Protein AF-A0A3L6DHP2-F1 (afdb_monomer_lite)

Foldseek 3Di:
DPQDPVRVVVVLVVQVVVVCPDVVPQDPVNVVVQVCPQDWQAADPPPRFTWTWGAGPVGIWIDTPQKIFDDDPVDDPVPDHPVVSVVRSPDPRIDGDDDDDPDPPPDDPDDDD

Sequence (113 aa):
MIRSPSQELKATIIELLFQVKDIDSVTLEDAIELLQYPKILGKHPEDDYPVLITHSKVGYNIKHRRSLALVPKSVDPKKMTLERALKLLSGKSVRRIGRPKGKVENKEPMEWH

pLDDT: mean 81.05, std 15.08, range [45.91, 96.81]

Secondary structure (DSSP, 8-state):
-PPPHHHHHHHHHHHHHHH-SSTTT--HHHHHHHTT-SEEEEE-TTT-PEEEEEEETTEEEEEETTEEEEPPTTS-GGG--HHHHHHHHTSTTPEEPS--PPP---PPP----

InterPro domains:
  IPR000380 DNA topoisomerase, type IA [PTHR42785] (20-107)
  IPR025589 Topoisomerase C-terminal repeat [PF13368] (44-93)

Radius of gyration: 17.06 Å; chains: 1; bounding box: 57×49×24 Å

Structure (mmCIF, N/CA/C/O backbone):
data_AF-A0A3L6DHP2-F1
#
_entry.id   AF-A0A3L6DHP2-F1
#
loop_
_atom_site.group_PDB
_atom_site.id
_atom_site.type_symbol
_atom_site.label_atom_id
_atom_site.label_alt_id
_atom_site.label_comp_id
_atom_site.label_asym_id
_atom_site.label_entity_id
_atom_site.label_seq_id
_atom_site.pdbx_PDB_ins_code
_atom_site.Cartn_x
_atom_site.Cartn_y
_atom_site.Cartn_z
_atom_site.occupancy
_atom_site.B_iso_or_equiv
_atom_site.auth_seq_id
_atom_site.auth_comp_id
_atom_site.auth_asym_id
_atom_site.auth_atom_id
_atom_site.pdbx_PDB_model_num
ATOM 1 N N . MET A 1 1 ? -7.777 -18.616 -10.143 1.00 47.41 1 MET A N 1
ATOM 2 C CA . MET A 1 1 ? -6.691 -18.910 -9.193 1.00 47.41 1 MET A CA 1
ATOM 3 C C . MET A 1 1 ? -6.458 -17.778 -8.207 1.00 47.41 1 MET A C 1
ATOM 5 O O . MET A 1 1 ? -6.371 -16.627 -8.637 1.00 47.41 1 MET A O 1
ATOM 9 N N . ILE A 1 2 ? -6.431 -18.123 -6.921 1.00 49.50 2 ILE A N 1
ATOM 10 C CA . ILE A 1 2 ? -5.714 -17.431 -5.841 1.00 49.50 2 ILE A CA 1
ATOM 11 C C . ILE A 1 2 ? -4.269 -17.950 -5.943 1.00 49.50 2 ILE A C 1
ATOM 13 O O . ILE A 1 2 ? -4.083 -19.122 -6.277 1.00 49.50 2 ILE A O 1
ATOM 17 N N . ARG A 1 3 ? -3.254 -17.091 -5.809 1.00 52.84 3 ARG A N 1
ATOM 18 C CA . ARG A 1 3 ? -1.857 -17.556 -5.840 1.00 52.84 3 ARG A CA 1
ATOM 19 C C . ARG A 1 3 ? -1.611 -18.373 -4.570 1.00 52.84 3 ARG A C 1
ATOM 21 O O . ARG A 1 3 ? -2.104 -17.997 -3.515 1.00 52.84 3 ARG A O 1
ATOM 28 N N . SER A 1 4 ? -0.909 -19.502 -4.671 1.00 73.31 4 SER A N 1
ATOM 29 C CA . SER A 1 4 ? -0.521 -20.236 -3.464 1.00 73.31 4 SER A CA 1
ATOM 30 C C . SER A 1 4 ? 0.489 -19.406 -2.657 1.00 73.31 4 SER A C 1
ATOM 32 O O . SER A 1 4 ? 1.206 -18.601 -3.257 1.00 73.31 4 SER A O 1
ATOM 34 N N . PRO A 1 5 ? 0.608 -19.611 -1.334 1.00 68.38 5 PRO A N 1
ATOM 35 C CA . PRO A 1 5 ? 1.541 -18.852 -0.494 1.00 68.38 5 PRO A CA 1
ATOM 36 C C . PRO A 1 5 ? 2.986 -18.861 -1.025 1.00 68.38 5 PRO A C 1
ATOM 38 O O . PRO A 1 5 ? 3.664 -17.839 -1.046 1.00 68.38 5 PRO A O 1
ATOM 41 N N . SER A 1 6 ? 3.438 -19.995 -1.576 1.00 67.69 6 SER A N 1
ATOM 42 C CA . SER A 1 6 ? 4.750 -20.111 -2.232 1.00 67.69 6 SER A CA 1
ATOM 43 C C . SER A 1 6 ? 4.876 -19.239 -3.492 1.00 67.69 6 SER A C 1
ATOM 45 O O . SER A 1 6 ? 5.936 -18.681 -3.763 1.00 67.69 6 SER A O 1
ATOM 47 N N . GLN A 1 7 ? 3.799 -19.093 -4.267 1.00 63.41 7 GLN A N 1
ATOM 48 C CA . GLN A 1 7 ? 3.769 -18.252 -5.468 1.00 63.41 7 GLN A CA 1
ATOM 49 C C . GLN A 1 7 ? 3.677 -16.761 -5.127 1.00 63.41 7 GLN A C 1
ATOM 51 O O . GLN A 1 7 ? 4.173 -15.939 -5.893 1.00 63.41 7 GLN A O 1
ATOM 56 N N . GLU A 1 8 ? 3.073 -16.401 -3.992 1.00 67.19 8 GLU A N 1
ATOM 57 C CA . GLU A 1 8 ? 3.132 -15.033 -3.467 1.00 67.19 8 GLU A CA 1
ATOM 58 C C . GLU A 1 8 ? 4.541 -14.686 -2.996 1.00 67.19 8 GLU A C 1
ATOM 60 O O . GLU A 1 8 ? 5.071 -13.678 -3.447 1.00 67.19 8 GLU A O 1
ATOM 65 N N . LEU A 1 9 ? 5.196 -15.562 -2.226 1.00 67.81 9 LEU A N 1
ATOM 66 C CA . LEU A 1 9 ? 6.592 -15.367 -1.815 1.00 67.81 9 LEU A CA 1
ATOM 67 C C . LEU A 1 9 ? 7.534 -15.221 -3.017 1.00 67.81 9 LEU A C 1
ATOM 69 O O . LEU A 1 9 ? 8.324 -14.283 -3.070 1.00 67.81 9 LEU A O 1
ATOM 73 N N . LYS A 1 10 ? 7.415 -16.098 -4.024 1.00 67.00 10 LYS A N 1
ATOM 74 C CA . LYS A 1 10 ? 8.208 -15.997 -5.262 1.00 67.00 10 LYS A CA 1
ATOM 75 C C . LYS A 1 10 ? 7.940 -14.696 -6.021 1.00 67.00 10 LYS A C 1
ATOM 77 O O . LYS A 1 10 ? 8.881 -14.093 -6.526 1.00 67.00 10 LYS A O 1
ATOM 82 N N . ALA A 1 11 ? 6.683 -14.257 -6.102 1.00 66.25 11 ALA A N 1
ATOM 83 C CA . ALA A 1 11 ? 6.334 -13.004 -6.766 1.00 66.25 11 ALA A CA 1
ATOM 84 C C . ALA A 1 11 ? 6.915 -11.787 -6.030 1.00 66.25 11 ALA A C 1
ATOM 86 O O . ALA A 1 11 ? 7.483 -10.915 -6.681 1.00 66.25 11 ALA A O 1
ATOM 87 N N . THR A 1 12 ? 6.840 -11.765 -4.696 1.00 64.31 12 THR A N 1
ATOM 88 C CA . THR A 1 12 ? 7.424 -10.705 -3.863 1.00 64.31 12 THR A CA 1
ATOM 89 C C . THR A 1 12 ? 8.946 -10.649 -4.013 1.00 64.31 12 THR A C 1
ATOM 91 O O . THR A 1 12 ? 9.498 -9.571 -4.209 1.00 64.31 12 THR A O 1
ATOM 94 N N . ILE A 1 13 ? 9.628 -11.801 -4.001 1.00 67.88 13 ILE A N 1
ATOM 95 C CA . ILE A 1 13 ? 11.092 -11.879 -4.160 1.00 67.88 13 ILE A CA 1
ATOM 96 C C . ILE A 1 13 ? 11.536 -11.378 -5.544 1.00 67.88 13 ILE A C 1
ATOM 98 O O . ILE A 1 13 ? 12.485 -10.605 -5.640 1.00 67.88 13 ILE A O 1
ATOM 102 N N . ILE A 1 14 ? 10.841 -11.769 -6.617 1.00 68.25 14 ILE A N 1
ATOM 103 C CA . ILE A 1 14 ? 11.147 -11.305 -7.982 1.00 68.25 14 ILE A CA 1
ATOM 104 C C . ILE A 1 14 ? 10.936 -9.787 -8.117 1.00 68.25 14 ILE A C 1
ATOM 106 O O . ILE A 1 14 ? 11.712 -9.113 -8.794 1.00 68.25 14 ILE A O 1
ATOM 110 N N . GLU A 1 15 ? 9.904 -9.238 -7.475 1.00 66.44 15 GLU A N 1
ATOM 111 C CA . GLU A 1 15 ? 9.612 -7.800 -7.502 1.00 66.44 15 GLU A CA 1
ATOM 112 C C . GLU A 1 15 ? 10.645 -6.982 -6.707 1.00 66.44 15 GLU A C 1
ATOM 114 O O . GLU A 1 15 ? 11.041 -5.903 -7.155 1.00 66.44 15 GLU A O 1
ATOM 119 N N . LEU A 1 16 ? 11.146 -7.529 -5.593 1.00 65.94 16 LEU A N 1
ATOM 120 C CA . LEU A 1 16 ? 12.229 -6.952 -4.793 1.00 65.94 16 LEU A CA 1
ATOM 121 C C . LEU A 1 16 ? 13.554 -6.910 -5.575 1.00 65.94 16 LEU A C 1
ATOM 123 O O . LEU A 1 16 ? 14.189 -5.862 -5.662 1.00 65.94 16 LEU A O 1
ATOM 127 N N . LEU A 1 17 ? 13.932 -8.028 -6.205 1.00 64.81 17 LEU A N 1
ATOM 128 C CA . LEU A 1 17 ? 15.184 -8.169 -6.962 1.00 64.81 17 LEU A CA 1
ATOM 129 C C . LEU A 1 17 ? 15.286 -7.205 -8.152 1.00 64.81 17 LEU A C 1
ATOM 131 O O . LEU A 1 17 ? 16.380 -6.793 -8.516 1.00 64.81 17 LEU A O 1
ATOM 135 N N . PHE A 1 18 ? 14.162 -6.815 -8.759 1.00 65.19 18 PHE A N 1
ATOM 136 C CA . PHE A 1 18 ? 14.166 -5.927 -9.926 1.00 65.19 18 PHE A CA 1
ATOM 137 C C . PHE A 1 18 ? 14.402 -4.443 -9.578 1.00 65.19 18 PHE A C 1
ATOM 139 O O . PHE A 1 18 ? 14.767 -3.647 -10.444 1.00 65.19 18 PHE A O 1
ATOM 146 N N . GLN A 1 19 ? 14.157 -4.040 -8.331 1.00 59.84 19 GLN A N 1
ATOM 147 C CA . GLN A 1 19 ? 14.332 -2.653 -7.880 1.00 59.84 19 GLN A CA 1
ATOM 148 C C . GLN A 1 19 ? 15.781 -2.298 -7.568 1.00 59.84 19 GLN A C 1
ATOM 150 O O . GLN A 1 19 ? 16.151 -1.124 -7.606 1.00 59.84 19 GLN A O 1
ATOM 155 N N . VAL A 1 20 ? 16.593 -3.314 -7.302 1.00 62.50 20 VAL A N 1
ATOM 156 C CA . VAL A 1 20 ? 18.017 -3.179 -7.052 1.00 62.50 20 VAL A CA 1
ATOM 157 C C . VAL A 1 20 ? 18.710 -2.861 -8.383 1.00 62.50 20 VAL A C 1
ATOM 159 O O . VAL A 1 20 ? 19.191 -3.744 -9.085 1.00 62.50 20 VAL A O 1
ATOM 162 N N . LYS A 1 21 ? 18.672 -1.584 -8.787 1.00 58.56 21 LYS A N 1
ATOM 163 C CA . LYS A 1 21 ? 19.382 -1.083 -9.977 1.00 58.56 21 LYS A CA 1
ATOM 164 C C . LYS A 1 21 ? 20.898 -1.101 -9.784 1.00 58.56 21 LYS A C 1
ATOM 166 O O . LYS A 1 21 ? 21.607 -1.320 -10.756 1.00 58.56 21 LYS A O 1
ATOM 171 N N . ASP A 1 22 ? 21.335 -0.912 -8.542 1.00 66.50 22 ASP A N 1
ATOM 172 C CA . ASP A 1 22 ? 22.703 -1.091 -8.064 1.00 66.50 22 ASP A CA 1
ATOM 173 C C . ASP A 1 22 ? 22.646 -1.847 -6.743 1.00 66.50 22 ASP A C 1
ATOM 175 O O . ASP A 1 22 ? 22.070 -1.350 -5.769 1.00 66.50 22 ASP A O 1
ATOM 179 N N . ILE A 1 23 ? 23.236 -3.042 -6.714 1.00 66.88 23 ILE A N 1
ATOM 180 C CA . ILE A 1 23 ? 23.248 -3.906 -5.525 1.00 66.88 23 ILE A CA 1
ATOM 181 C C . ILE A 1 23 ? 23.967 -3.255 -4.346 1.00 66.88 23 ILE A C 1
ATOM 183 O O . ILE A 1 23 ? 23.582 -3.471 -3.202 1.00 66.88 23 ILE A O 1
ATOM 187 N N . ASP A 1 24 ? 24.925 -2.382 -4.645 1.00 71.81 24 ASP A N 1
ATOM 188 C CA . ASP A 1 24 ? 25.780 -1.730 -3.658 1.00 71.81 24 ASP A CA 1
ATOM 189 C C . ASP A 1 24 ? 25.148 -0.467 -3.045 1.00 71.81 24 ASP A C 1
ATOM 191 O O . ASP A 1 24 ? 25.650 0.060 -2.056 1.00 71.81 24 ASP A O 1
ATOM 195 N N . SER A 1 25 ? 24.047 0.031 -3.621 1.00 74.62 25 SER A N 1
ATOM 196 C CA . SER A 1 25 ? 23.356 1.245 -3.155 1.00 74.62 25 SER A CA 1
ATOM 197 C C . SER A 1 25 ? 22.218 0.981 -2.171 1.00 74.62 25 SER A C 1
ATOM 199 O O . SER A 1 25 ? 21.776 1.900 -1.484 1.00 74.62 25 SER A O 1
ATOM 201 N N . VAL A 1 26 ? 21.717 -0.255 -2.121 1.00 76.69 26 VAL A N 1
ATOM 202 C CA . VAL A 1 26 ? 20.566 -0.610 -1.290 1.00 76.69 26 VAL A CA 1
ATOM 203 C C . VAL A 1 26 ? 21.038 -0.848 0.133 1.00 76.69 26 VAL A C 1
ATOM 205 O O . VAL A 1 26 ? 21.851 -1.736 0.389 1.00 76.69 26 VAL A O 1
ATOM 208 N N . THR A 1 27 ? 20.509 -0.062 1.065 1.00 84.19 27 THR A N 1
ATOM 209 C CA . THR A 1 27 ? 20.831 -0.213 2.484 1.00 84.19 27 THR A CA 1
ATOM 210 C C . THR A 1 27 ? 19.992 -1.320 3.125 1.00 84.19 27 THR A C 1
ATOM 212 O O . THR A 1 27 ? 18.953 -1.740 2.600 1.00 84.19 27 THR A O 1
ATOM 215 N N . LEU A 1 28 ? 20.432 -1.818 4.284 1.00 83.38 28 LEU A N 1
ATOM 216 C CA . LEU A 1 28 ? 19.655 -2.790 5.055 1.00 83.38 28 LEU A CA 1
ATOM 217 C C . LEU A 1 28 ? 18.306 -2.190 5.480 1.00 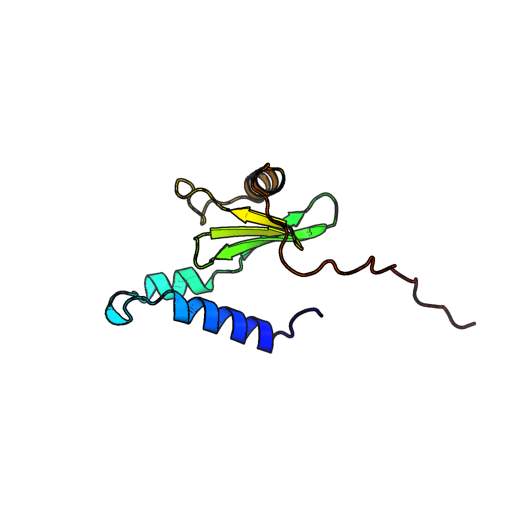83.38 28 LEU A C 1
ATOM 219 O O . LEU A 1 28 ? 17.284 -2.878 5.481 1.00 83.38 28 LEU A O 1
ATOM 223 N N . GLU A 1 29 ? 18.301 -0.899 5.800 1.00 83.38 29 GLU A N 1
ATOM 224 C CA . GLU A 1 29 ? 17.122 -0.129 6.170 1.00 83.38 29 GLU A CA 1
ATOM 225 C C . GLU A 1 29 ? 16.088 -0.107 5.037 1.00 83.38 29 GLU A C 1
ATOM 227 O O . GLU A 1 29 ? 14.908 -0.370 5.284 1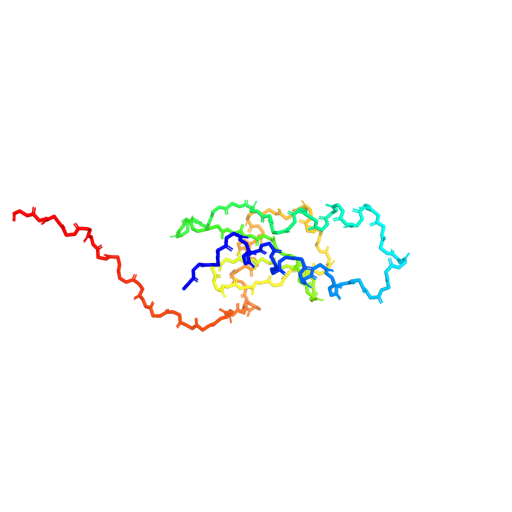.00 83.38 29 GLU A O 1
ATOM 232 N N . ASP A 1 30 ? 16.529 0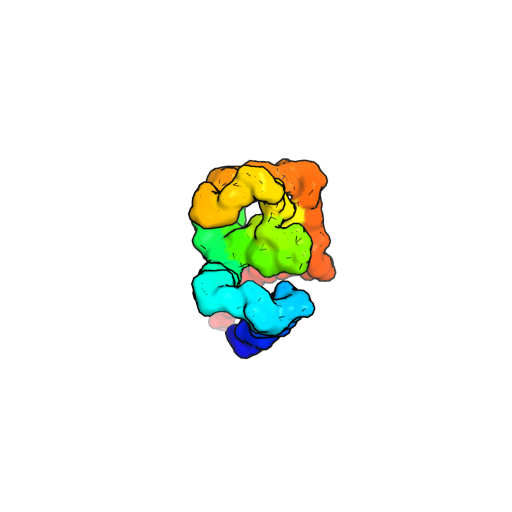.110 3.793 1.00 82.06 30 ASP A N 1
ATOM 233 C CA . ASP A 1 30 ? 15.655 0.071 2.614 1.00 82.06 30 ASP A CA 1
ATOM 234 C C . ASP A 1 30 ? 15.052 -1.326 2.413 1.00 82.06 30 ASP A C 1
ATOM 236 O O . ASP A 1 30 ? 13.857 -1.470 2.137 1.00 82.06 30 ASP A O 1
ATOM 240 N N . ALA A 1 31 ? 15.855 -2.380 2.591 1.00 83.31 31 ALA A N 1
ATOM 241 C CA . ALA A 1 31 ? 15.386 -3.757 2.458 1.00 83.31 31 ALA A CA 1
ATOM 242 C C . ALA A 1 31 ? 14.315 -4.097 3.508 1.00 83.31 31 ALA A C 1
ATOM 244 O O . ALA A 1 31 ? 13.270 -4.660 3.172 1.00 83.31 31 ALA A O 1
ATOM 245 N N . ILE A 1 32 ? 14.538 -3.713 4.768 1.00 87.12 32 ILE A N 1
ATOM 246 C CA . ILE A 1 32 ? 13.569 -3.905 5.856 1.00 87.12 32 ILE A CA 1
ATOM 247 C C . ILE A 1 32 ? 12.286 -3.111 5.590 1.00 87.12 32 ILE A C 1
ATOM 249 O O . ILE A 1 32 ? 11.188 -3.607 5.853 1.00 87.12 32 ILE A O 1
ATOM 253 N N . GLU A 1 33 ? 12.395 -1.896 5.053 1.00 84.94 33 GLU A N 1
ATOM 254 C CA . GLU A 1 33 ? 11.232 -1.094 4.681 1.00 84.94 33 GLU A CA 1
ATOM 255 C C . GLU A 1 33 ? 10.382 -1.789 3.610 1.00 84.94 33 GLU A C 1
ATOM 257 O O . GLU A 1 33 ? 9.158 -1.882 3.750 1.00 84.94 33 GLU A O 1
ATOM 262 N N . LEU A 1 34 ? 11.016 -2.331 2.570 1.00 84.31 34 LEU A N 1
ATOM 263 C CA . LEU A 1 34 ? 10.318 -3.001 1.474 1.00 84.31 34 LEU A CA 1
ATOM 264 C C . LEU A 1 34 ? 9.602 -4.283 1.911 1.00 84.31 34 LEU A C 1
ATOM 266 O O . LEU A 1 34 ? 8.517 -4.575 1.402 1.00 84.31 34 LEU A O 1
ATOM 270 N N . LEU A 1 35 ? 10.155 -5.011 2.885 1.00 87.38 35 LEU A N 1
ATOM 271 C CA . LEU A 1 35 ? 9.547 -6.229 3.433 1.00 87.38 35 LEU A CA 1
ATOM 272 C C . LEU A 1 35 ? 8.191 -5.989 4.112 1.00 87.38 35 LEU A C 1
ATOM 274 O O . LEU A 1 35 ? 7.422 -6.933 4.286 1.00 87.38 35 LEU A O 1
ATOM 278 N N . GLN A 1 36 ? 7.860 -4.744 4.466 1.00 87.81 36 GLN A N 1
ATOM 279 C CA . GLN A 1 36 ? 6.551 -4.413 5.038 1.00 87.81 36 GLN A CA 1
ATOM 280 C C . GLN A 1 36 ? 5.412 -4.478 4.011 1.00 87.81 36 GLN A C 1
ATOM 282 O O . GLN A 1 36 ? 4.242 -4.426 4.397 1.00 87.81 36 GLN A O 1
ATOM 287 N N . TYR A 1 37 ? 5.724 -4.567 2.715 1.00 90.31 37 TYR A N 1
ATOM 288 C CA . TYR A 1 37 ? 4.741 -4.557 1.639 1.00 90.31 37 TYR A CA 1
ATOM 289 C C . TYR A 1 37 ? 4.618 -5.937 0.971 1.00 90.31 37 TYR A C 1
ATOM 291 O O . TYR A 1 37 ? 5.623 -6.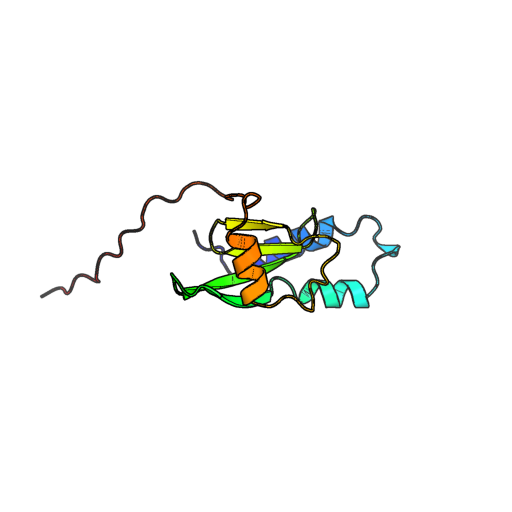608 0.745 1.00 90.31 37 TYR A O 1
ATOM 299 N N . PRO A 1 38 ? 3.396 -6.362 0.589 1.00 92.19 38 PRO A N 1
ATOM 300 C CA . PRO A 1 38 ? 2.132 -5.621 0.645 1.00 92.19 38 PRO A CA 1
ATOM 301 C C . PRO A 1 38 ? 1.543 -5.509 2.063 1.00 92.19 38 PRO A C 1
ATOM 303 O O . PRO A 1 38 ? 1.478 -6.491 2.797 1.00 92.19 38 PRO A O 1
ATOM 306 N N . LYS A 1 39 ? 1.032 -4.321 2.415 1.00 93.94 39 LYS A N 1
ATOM 307 C CA . LYS A 1 39 ? 0.412 -4.038 3.722 1.00 93.94 39 LYS A CA 1
ATOM 308 C C . LYS A 1 39 ? -1.097 -3.851 3.583 1.00 93.94 39 LYS A C 1
ATOM 310 O O . LYS A 1 39 ? -1.559 -3.125 2.702 1.00 93.94 39 LYS A O 1
ATOM 315 N N . ILE A 1 40 ? -1.870 -4.475 4.472 1.00 96.31 40 ILE A N 1
ATOM 316 C CA . ILE A 1 40 ? -3.329 -4.302 4.553 1.00 96.31 40 ILE A CA 1
ATOM 317 C C . ILE A 1 40 ? -3.637 -2.986 5.276 1.00 96.31 40 ILE A C 1
ATOM 319 O O . ILE A 1 40 ? -3.180 -2.773 6.395 1.00 96.31 40 ILE A O 1
ATOM 323 N N . LEU A 1 41 ? -4.417 -2.111 4.635 1.00 96.19 41 LEU A N 1
ATOM 324 C CA . LEU A 1 41 ? -4.901 -0.857 5.229 1.00 96.19 41 LEU A CA 1
ATOM 325 C C . LEU A 1 41 ? -6.269 -1.018 5.903 1.00 96.19 41 LEU A C 1
ATOM 327 O O . LEU A 1 41 ? -6.624 -0.228 6.771 1.00 96.19 41 LEU A O 1
ATOM 331 N N . GLY A 1 42 ? -7.041 -2.022 5.485 1.00 96.75 42 GLY A N 1
ATOM 332 C CA . GLY A 1 42 ? -8.367 -2.332 6.008 1.00 96.75 42 GLY A CA 1
ATOM 333 C C . GLY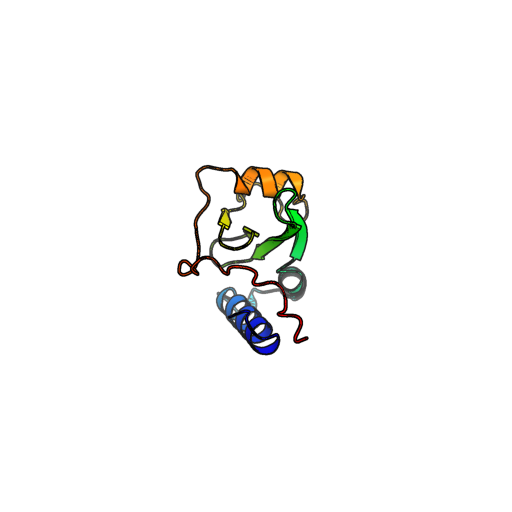 A 1 42 ? -9.218 -3.071 4.980 1.00 96.75 42 GLY A C 1
ATOM 334 O O . GLY A 1 42 ? -8.707 -3.535 3.957 1.00 96.75 42 GLY A O 1
ATOM 335 N N . LYS A 1 43 ? -10.517 -3.174 5.251 1.00 96.44 43 LYS A N 1
ATOM 336 C CA . LYS A 1 43 ? -11.503 -3.772 4.345 1.00 96.44 43 LYS A CA 1
ATOM 337 C C . LYS A 1 43 ? -12.298 -2.686 3.625 1.00 96.44 43 LYS A C 1
ATOM 339 O O . LYS A 1 43 ? -12.540 -1.619 4.184 1.00 96.44 43 LYS A O 1
ATOM 344 N N . HIS A 1 44 ? -12.669 -2.941 2.375 1.00 95.00 44 HIS A N 1
ATOM 345 C CA . HIS A 1 44 ? -13.510 -2.029 1.608 1.00 95.00 44 HIS A CA 1
ATOM 346 C C . HIS A 1 44 ? -14.953 -2.073 2.144 1.00 95.00 44 HIS A C 1
ATOM 348 O O . HIS A 1 44 ? -15.476 -3.170 2.325 1.00 95.00 44 HIS A O 1
ATOM 354 N N . PRO A 1 45 ? -15.621 -0.927 2.373 1.00 95.06 45 PRO A N 1
ATOM 355 C CA . PRO A 1 45 ? -16.941 -0.900 3.013 1.00 95.06 45 PRO A CA 1
ATOM 356 C C . PRO A 1 45 ? -18.056 -1.554 2.180 1.00 95.06 45 PRO A C 1
ATOM 358 O O . PRO A 1 45 ? -19.041 -2.012 2.743 1.00 95.06 45 PRO A O 1
ATOM 361 N N . GLU A 1 46 ? -17.916 -1.603 0.852 1.00 93.19 46 GLU A N 1
ATOM 362 C CA . GLU A 1 46 ? -18.962 -2.139 -0.038 1.00 93.19 46 GLU A CA 1
ATOM 363 C C . GLU A 1 46 ? -18.938 -3.664 -0.206 1.00 93.19 46 GLU A C 1
ATOM 365 O O . GLU A 1 46 ? -19.981 -4.267 -0.444 1.00 93.19 46 GLU A O 1
ATOM 370 N N . ASP A 1 47 ? -17.763 -4.297 -0.149 1.00 92.12 47 ASP A N 1
ATOM 371 C CA . ASP A 1 47 ? -17.623 -5.723 -0.475 1.00 92.12 47 ASP A CA 1
ATOM 372 C C . ASP A 1 47 ? -16.750 -6.513 0.513 1.00 92.12 47 ASP A C 1
ATOM 374 O O . ASP A 1 47 ? -16.503 -7.697 0.296 1.00 92.12 47 ASP A O 1
ATOM 378 N N . ASP A 1 48 ? -16.301 -5.872 1.598 1.00 93.31 48 ASP A N 1
ATOM 379 C CA . ASP A 1 48 ? -15.487 -6.434 2.683 1.00 93.31 48 ASP A CA 1
ATOM 380 C C . ASP A 1 48 ? -14.126 -7.021 2.237 1.00 93.31 48 ASP A C 1
ATOM 382 O O . ASP A 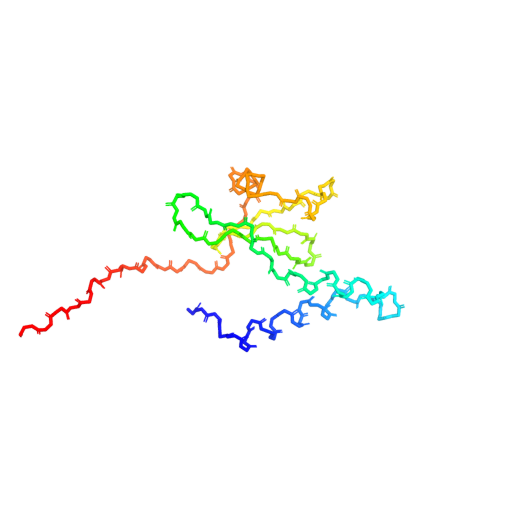1 48 ? -13.379 -7.592 3.036 1.00 93.31 48 ASP A O 1
ATOM 386 N N . TYR A 1 49 ? -13.729 -6.845 0.969 1.00 93.56 49 TYR A N 1
ATOM 387 C CA . TYR A 1 49 ? -12.432 -7.317 0.481 1.00 93.56 49 TYR A CA 1
ATOM 388 C C . TYR A 1 49 ? -11.295 -6.374 0.904 1.00 93.56 49 TYR A C 1
ATOM 390 O O . TYR A 1 49 ? -11.481 -5.157 1.004 1.00 93.56 49 TYR A O 1
ATOM 398 N N . PRO A 1 50 ? -10.072 -6.899 1.108 1.00 95.94 50 PRO A N 1
ATOM 399 C CA . PRO A 1 50 ? -8.956 -6.106 1.601 1.00 95.94 50 PRO A CA 1
ATOM 400 C C . PRO A 1 50 ? -8.542 -5.003 0.620 1.00 95.94 50 PRO A C 1
ATOM 402 O O . PRO A 1 50 ? -8.472 -5.199 -0.600 1.00 95.94 50 PRO A O 1
ATOM 405 N N . VAL A 1 51 ? -8.213 -3.848 1.190 1.00 96.69 51 VAL A N 1
ATOM 406 C CA . VAL A 1 51 ? -7.524 -2.738 0.534 1.00 96.69 51 VAL A CA 1
ATOM 407 C C . VAL A 1 51 ? -6.061 -2.791 0.960 1.00 96.69 51 VAL A C 1
ATOM 409 O O . VAL A 1 51 ? -5.737 -2.744 2.148 1.00 96.69 51 VAL A O 1
ATOM 412 N N . LEU A 1 52 ? -5.175 -2.918 -0.021 1.00 96.00 52 LEU A N 1
ATOM 413 C CA . LEU A 1 52 ? -3.742 -3.110 0.174 1.00 96.00 52 LEU A CA 1
ATOM 414 C C . LEU A 1 52 ? -2.983 -1.891 -0.341 1.00 96.00 52 LEU A C 1
ATOM 416 O O . LEU A 1 52 ? -3.301 -1.385 -1.417 1.00 96.00 52 LEU A O 1
ATOM 420 N N . ILE A 1 53 ? -1.931 -1.482 0.359 1.00 95.81 53 ILE A N 1
ATOM 421 C CA . ILE A 1 53 ? -0.852 -0.698 -0.242 1.00 95.81 53 ILE A CA 1
ATOM 422 C C . ILE A 1 53 ? 0.250 -1.660 -0.683 1.00 95.81 53 ILE A C 1
ATOM 424 O O . ILE A 1 53 ? 0.669 -2.544 0.067 1.00 95.81 53 ILE A O 1
ATOM 428 N N . THR A 1 54 ? 0.688 -1.524 -1.930 1.00 92.88 54 THR A N 1
ATOM 429 C CA . THR A 1 54 ? 1.726 -2.369 -2.520 1.00 92.88 54 THR A CA 1
ATOM 430 C C . THR A 1 54 ? 2.807 -1.510 -3.149 1.00 92.88 54 THR A C 1
ATOM 432 O O . THR A 1 54 ? 2.550 -0.391 -3.601 1.00 92.88 54 THR A O 1
ATOM 435 N N . HIS A 1 55 ? 4.022 -2.036 -3.163 1.00 89.62 55 HIS A N 1
ATOM 436 C CA . HIS A 1 55 ? 5.157 -1.405 -3.805 1.00 89.62 55 HIS A CA 1
ATOM 437 C C . HIS A 1 55 ? 5.388 -2.053 -5.173 1.00 89.62 55 HIS A C 1
ATOM 439 O O . HIS A 1 55 ? 5.333 -3.271 -5.287 1.00 89.62 55 HIS A O 1
ATOM 445 N N . SER A 1 56 ? 5.594 -1.243 -6.212 1.00 84.81 56 SER A N 1
ATOM 446 C CA . SER A 1 56 ? 5.777 -1.710 -7.593 1.00 84.81 56 SER A CA 1
ATOM 447 C C . SER A 1 56 ? 6.860 -0.902 -8.303 1.00 84.81 56 SER A C 1
ATOM 449 O O . SER A 1 56 ? 7.255 0.157 -7.822 1.00 84.81 56 SER A O 1
ATOM 451 N N . LYS A 1 57 ? 7.288 -1.330 -9.500 1.00 79.56 57 LYS A N 1
ATOM 452 C CA . LYS A 1 57 ? 8.297 -0.625 -10.326 1.00 79.56 57 LYS A CA 1
ATOM 453 C C . LYS A 1 57 ? 8.010 0.870 -10.550 1.00 79.56 57 LYS A C 1
ATOM 455 O O . LYS A 1 57 ? 8.933 1.658 -10.719 1.00 79.56 57 LYS A O 1
ATOM 460 N N . VAL A 1 58 ? 6.736 1.259 -10.613 1.00 84.25 58 VAL A N 1
ATOM 461 C CA . VAL A 1 58 ? 6.324 2.657 -10.857 1.00 84.25 58 VAL A CA 1
ATOM 462 C C . VAL A 1 58 ? 6.298 3.478 -9.557 1.00 84.25 58 VAL A C 1
ATOM 464 O O . VAL A 1 58 ? 6.288 4.706 -9.602 1.00 84.25 58 VAL A O 1
ATOM 467 N N . GLY A 1 59 ? 6.303 2.805 -8.406 1.00 87.94 59 GLY A N 1
ATOM 468 C CA . GLY A 1 59 ? 6.136 3.371 -7.073 1.00 87.94 59 GLY A CA 1
ATOM 469 C C . GLY A 1 59 ? 5.035 2.655 -6.290 1.00 87.94 59 GLY A C 1
ATOM 470 O O . GLY A 1 59 ? 4.585 1.558 -6.651 1.00 87.94 59 GLY A O 1
ATOM 471 N N . TYR A 1 60 ? 4.580 3.297 -5.217 1.00 93.62 60 TYR A N 1
ATOM 472 C CA . TYR A 1 60 ? 3.499 2.793 -4.378 1.00 93.62 60 TYR A CA 1
ATOM 473 C C . TYR A 1 60 ? 2.143 2.881 -5.081 1.00 93.62 60 TYR A C 1
ATOM 475 O O . TYR A 1 60 ? 1.839 3.826 -5.814 1.00 93.62 60 TYR A O 1
ATOM 483 N N . ASN A 1 61 ? 1.303 1.882 -4.847 1.00 94.94 61 ASN A N 1
ATOM 484 C CA . ASN A 1 61 ? -0.051 1.835 -5.372 1.00 94.94 61 ASN A CA 1
ATOM 485 C C . ASN A 1 61 ? -1.014 1.242 -4.340 1.00 94.94 61 ASN A C 1
ATOM 487 O O . ASN A 1 61 ? -0.627 0.462 -3.471 1.00 94.94 61 ASN A O 1
ATOM 491 N N . ILE A 1 62 ? -2.279 1.619 -4.461 1.00 96.62 62 ILE A N 1
ATOM 492 C CA . ILE A 1 62 ? -3.388 1.030 -3.727 1.00 96.62 62 ILE A CA 1
ATOM 493 C C . ILE A 1 62 ? -4.030 -0.029 -4.611 1.00 96.62 62 ILE A C 1
ATOM 495 O O . ILE A 1 62 ? -4.435 0.251 -5.742 1.00 96.62 62 ILE A O 1
ATOM 499 N N . LYS A 1 63 ? -4.157 -1.240 -4.077 1.00 95.38 63 LYS A N 1
ATOM 500 C CA . LYS A 1 63 ? -4.775 -2.379 -4.741 1.00 95.38 63 LYS A CA 1
ATOM 501 C C . LYS A 1 63 ? -6.014 -2.816 -3.976 1.00 95.38 63 LYS A C 1
ATOM 503 O O . LYS A 1 63 ? -5.952 -3.139 -2.794 1.00 95.38 63 LYS A O 1
ATOM 508 N N . HIS A 1 64 ? -7.122 -2.907 -4.695 1.00 95.38 64 HIS A N 1
ATOM 509 C CA . HIS A 1 64 ? -8.354 -3.507 -4.208 1.00 95.38 64 HIS A CA 1
ATOM 510 C C . HIS A 1 64 ? -8.928 -4.412 -5.298 1.00 95.38 64 HIS A C 1
ATOM 512 O O . HIS A 1 64 ? -9.306 -3.957 -6.380 1.00 95.38 64 HIS A O 1
ATOM 518 N N . ARG A 1 65 ? -8.946 -5.725 -5.045 1.00 91.88 65 ARG A N 1
ATOM 519 C CA . ARG A 1 65 ? -9.317 -6.762 -6.025 1.00 91.88 65 ARG A CA 1
ATOM 520 C C . ARG A 1 65 ? -8.553 -6.600 -7.350 1.00 91.88 65 ARG A C 1
ATOM 522 O O . ARG A 1 65 ? -7.385 -6.975 -7.443 1.00 91.88 65 ARG A O 1
ATOM 529 N N . ARG A 1 66 ? -9.217 -6.069 -8.383 1.00 91.31 66 ARG A N 1
ATOM 530 C CA . ARG A 1 66 ? -8.648 -5.797 -9.716 1.00 91.31 66 ARG A CA 1
ATOM 531 C C . ARG A 1 66 ? -8.425 -4.315 -9.990 1.00 91.31 66 ARG A C 1
ATOM 533 O O . ARG A 1 66 ? -7.924 -3.990 -11.058 1.00 91.31 66 ARG A O 1
ATOM 540 N N . SER A 1 67 ? -8.825 -3.437 -9.086 1.00 93.56 67 SER A N 1
ATOM 541 C CA . SER A 1 67 ? -8.620 -1.999 -9.191 1.00 93.56 67 SER A CA 1
ATOM 542 C C . SER A 1 67 ? -7.257 -1.639 -8.604 1.00 93.56 67 SER A C 1
ATOM 544 O O . SER A 1 67 ? -6.886 -2.126 -7.534 1.00 93.56 67 SER A O 1
ATOM 546 N N . LEU A 1 68 ? -6.507 -0.819 -9.333 1.00 94.88 68 LEU A N 1
ATOM 547 C CA . LEU A 1 68 ? -5.187 -0.339 -8.952 1.00 94.88 68 LEU A CA 1
ATOM 548 C C . LEU A 1 68 ? -5.130 1.178 -9.137 1.00 94.88 68 LEU A C 1
ATOM 550 O O . LEU A 1 68 ? -5.322 1.671 -10.249 1.00 94.88 68 LEU A O 1
ATOM 554 N N . ALA A 1 69 ? -4.856 1.903 -8.059 1.00 95.88 69 ALA A N 1
ATOM 555 C CA . ALA A 1 69 ? -4.676 3.351 -8.058 1.00 95.88 69 ALA A CA 1
ATOM 556 C C . ALA A 1 69 ? -3.231 3.691 -7.687 1.00 95.88 69 ALA A C 1
ATOM 558 O O . ALA A 1 69 ? -2.694 3.151 -6.724 1.00 95.88 69 ALA A O 1
ATOM 559 N N . LEU A 1 70 ? -2.581 4.579 -8.438 1.00 94.56 70 LEU A N 1
ATOM 560 C CA . LEU A 1 70 ? -1.220 5.013 -8.115 1.00 94.56 70 LEU A CA 1
ATOM 561 C C . LEU A 1 70 ? -1.236 5.987 -6.933 1.00 94.56 70 LEU A C 1
ATOM 563 O O . LEU A 1 70 ? -2.088 6.874 -6.872 1.00 94.56 70 LEU A O 1
ATOM 567 N N . VAL A 1 71 ? -0.272 5.844 -6.023 1.00 94.00 71 VAL A N 1
ATOM 568 C CA . VAL A 1 71 ? -0.044 6.823 -4.957 1.00 94.00 71 VAL A CA 1
ATOM 569 C C . VAL A 1 71 ? 0.789 7.976 -5.533 1.00 94.00 71 VAL A C 1
ATOM 571 O O . VAL A 1 71 ? 1.829 7.723 -6.147 1.00 94.00 71 VAL A O 1
ATOM 574 N N . PRO A 1 72 ? 0.361 9.243 -5.379 1.00 92.06 72 PRO A N 1
ATOM 575 C CA . PRO A 1 72 ? 1.157 10.388 -5.809 1.00 92.06 72 PRO A CA 1
ATOM 576 C C . PRO A 1 72 ? 2.508 10.434 -5.089 1.00 92.06 72 PRO A C 1
ATOM 578 O O . PRO A 1 72 ? 2.572 10.204 -3.886 1.00 92.06 72 PRO A O 1
ATOM 581 N N . LYS A 1 73 ? 3.575 10.818 -5.798 1.00 87.81 73 LYS A N 1
ATOM 582 C CA . LYS A 1 73 ? 4.936 10.908 -5.229 1.00 87.81 73 LYS A CA 1
ATOM 583 C C . LYS A 1 73 ? 5.065 11.902 -4.067 1.00 87.81 73 LYS A C 1
ATOM 585 O O . LYS A 1 73 ? 6.011 11.813 -3.300 1.00 87.81 73 LYS A O 1
ATOM 590 N N . SER A 1 74 ? 4.136 12.850 -3.951 1.00 89.69 74 SER A N 1
ATOM 591 C CA . SER A 1 74 ? 4.083 13.824 -2.856 1.00 89.69 74 SER A CA 1
ATOM 592 C C . SER A 1 74 ? 3.521 13.255 -1.550 1.00 89.69 74 SER A C 1
ATOM 594 O O . SER A 1 74 ? 3.558 13.936 -0.528 1.00 89.69 74 SER A O 1
ATOM 596 N N . VAL A 1 75 ? 2.962 12.041 -1.571 1.00 90.06 75 VAL A N 1
ATOM 597 C CA . VAL A 1 75 ? 2.325 11.418 -0.410 1.00 90.06 75 VAL A CA 1
ATOM 598 C C . VAL A 1 75 ? 3.242 10.350 0.166 1.00 90.06 75 VAL A C 1
ATOM 600 O O . VAL A 1 75 ? 3.649 9.427 -0.533 1.00 90.06 75 VAL A O 1
ATOM 603 N N . ASP A 1 76 ? 3.501 10.456 1.467 1.00 90.56 76 ASP A N 1
ATOM 604 C CA . ASP A 1 76 ? 4.232 9.444 2.222 1.00 90.56 76 ASP A CA 1
ATOM 605 C C . ASP A 1 76 ? 3.393 8.150 2.338 1.00 90.56 76 ASP A C 1
ATOM 607 O O . ASP A 1 76 ? 2.307 8.176 2.937 1.00 90.56 76 ASP A O 1
ATOM 611 N N . PRO A 1 77 ? 3.866 7.015 1.791 1.00 90.44 77 PRO A N 1
ATOM 612 C CA . PRO A 1 77 ? 3.164 5.735 1.859 1.00 90.44 77 PRO A CA 1
ATOM 613 C C . PRO A 1 77 ? 2.989 5.227 3.298 1.00 90.44 77 PRO A C 1
ATOM 615 O O . PRO A 1 77 ? 1.994 4.557 3.579 1.00 90.44 77 PRO A O 1
ATOM 618 N N . LYS A 1 78 ? 3.881 5.586 4.235 1.00 89.75 78 LYS A N 1
ATOM 619 C CA . LYS A 1 78 ? 3.801 5.154 5.643 1.00 89.75 78 LYS A CA 1
ATOM 620 C C . LYS A 1 78 ? 2.605 5.768 6.368 1.00 89.75 78 LYS A C 1
ATOM 622 O O . LYS A 1 78 ? 2.040 5.149 7.267 1.00 89.75 78 LYS A O 1
ATOM 627 N N . LYS A 1 79 ? 2.187 6.965 5.945 1.00 92.69 79 LYS A N 1
ATOM 628 C CA . LYS A 1 79 ? 1.034 7.706 6.486 1.00 92.69 79 LYS A CA 1
ATOM 629 C C . LYS A 1 79 ? -0.258 7.450 5.707 1.00 92.69 79 LYS A C 1
ATOM 631 O O . LYS A 1 79 ? -1.235 8.186 5.866 1.00 92.69 79 LYS A O 1
ATOM 636 N N . MET A 1 80 ? -0.273 6.446 4.829 1.00 94.81 80 MET A N 1
ATOM 637 C CA . MET A 1 80 ? -1.460 6.102 4.058 1.00 94.81 80 MET A CA 1
ATOM 638 C C . MET A 1 80 ? -2.543 5.509 4.967 1.00 94.81 80 MET A C 1
ATOM 640 O O . MET A 1 80 ? -2.305 4.539 5.682 1.00 94.81 80 MET A O 1
ATOM 644 N N . THR A 1 81 ? -3.748 6.074 4.904 1.00 96.50 81 THR A N 1
ATOM 645 C CA . THR A 1 81 ? -4.929 5.592 5.635 1.00 96.50 81 THR A CA 1
ATOM 646 C C . THR A 1 81 ? -5.912 4.905 4.692 1.00 96.50 81 THR A C 1
ATOM 648 O O . THR A 1 81 ? -5.897 5.153 3.482 1.00 96.50 81 THR A O 1
ATOM 651 N N . LEU A 1 82 ? -6.803 4.071 5.242 1.00 96.81 82 LEU A N 1
ATOM 652 C CA . LEU A 1 82 ? -7.872 3.428 4.472 1.00 96.81 82 LEU A CA 1
ATOM 653 C C . LEU A 1 82 ? -8.735 4.460 3.732 1.00 96.81 82 LEU A C 1
ATOM 655 O O . LEU A 1 82 ? -8.960 4.321 2.538 1.00 96.81 82 LEU A O 1
ATOM 659 N N . GLU A 1 83 ? -9.155 5.531 4.405 1.00 96.56 83 GLU A N 1
ATOM 660 C CA . GLU A 1 83 ? -9.988 6.586 3.812 1.00 96.56 83 GLU A CA 1
ATOM 661 C C . GLU A 1 83 ? -9.327 7.236 2.583 1.00 96.56 83 GLU A C 1
ATOM 663 O O . GLU A 1 83 ? -9.939 7.369 1.521 1.00 96.56 83 GLU A O 1
ATOM 668 N N . ARG A 1 84 ? -8.036 7.584 2.686 1.00 95.56 84 ARG A N 1
ATOM 669 C CA . ARG A 1 84 ? -7.277 8.138 1.554 1.00 95.56 84 ARG A CA 1
ATOM 670 C C . ARG A 1 84 ? -7.115 7.124 0.429 1.00 95.56 84 ARG A C 1
ATOM 672 O O . ARG A 1 84 ? -7.224 7.490 -0.740 1.00 95.56 84 ARG A O 1
ATOM 679 N N . ALA A 1 85 ? -6.882 5.863 0.775 1.00 96.31 85 ALA A N 1
ATOM 680 C CA . ALA A 1 85 ? -6.778 4.780 -0.189 1.00 96.31 85 ALA A CA 1
ATOM 681 C C . ALA A 1 85 ? -8.090 4.585 -0.969 1.00 96.31 85 ALA A C 1
ATOM 683 O O . ALA A 1 85 ? -8.056 4.468 -2.193 1.00 96.31 85 ALA A O 1
ATOM 684 N N . LEU A 1 86 ? -9.240 4.642 -0.290 1.00 96.56 86 LEU A N 1
ATOM 685 C CA . LEU A 1 86 ? -10.561 4.605 -0.921 1.00 96.56 86 LEU A CA 1
ATOM 686 C C . LEU A 1 86 ? -10.768 5.803 -1.855 1.00 96.56 86 LEU A C 1
ATOM 688 O O . LEU A 1 86 ? -11.176 5.625 -2.999 1.00 96.56 86 LEU A O 1
ATOM 692 N N . LYS A 1 87 ? -10.379 7.014 -1.433 1.00 95.81 87 LYS A N 1
ATOM 693 C CA . LYS A 1 87 ? -10.442 8.207 -2.294 1.00 95.81 87 LYS A CA 1
ATOM 694 C C . LYS A 1 87 ? -9.620 8.052 -3.579 1.00 95.81 87 LYS A C 1
ATOM 696 O O . LYS A 1 87 ? -10.060 8.488 -4.641 1.00 95.81 87 LYS A O 1
ATOM 701 N N . LEU A 1 88 ? -8.444 7.426 -3.501 1.00 95.06 88 LEU A N 1
ATOM 702 C CA . LEU A 1 88 ? -7.624 7.117 -4.678 1.00 95.06 88 LEU A CA 1
ATOM 703 C C . LEU A 1 88 ? -8.286 6.059 -5.576 1.00 95.06 88 LEU A C 1
ATOM 705 O O . LEU A 1 88 ? -8.234 6.184 -6.798 1.00 95.06 88 LEU A O 1
ATOM 709 N N . LEU A 1 89 ? -8.930 5.048 -4.985 1.00 94.75 89 LEU A N 1
ATOM 710 C CA . LEU A 1 89 ? -9.645 3.985 -5.701 1.00 94.75 89 LEU A CA 1
ATOM 711 C C . LEU A 1 89 ? -10.936 4.448 -6.389 1.00 94.75 89 LEU A C 1
ATOM 713 O O . LEU A 1 89 ? -11.361 3.802 -7.345 1.00 94.75 89 LEU A O 1
ATOM 717 N N . SER A 1 90 ? -11.519 5.566 -5.959 1.00 93.62 90 SER A N 1
ATOM 718 C CA . SER A 1 90 ? -12.655 6.213 -6.632 1.00 93.62 90 SER A CA 1
ATOM 719 C C . SER A 1 90 ? -12.226 7.214 -7.717 1.00 93.62 90 SER A C 1
ATOM 721 O O . SER A 1 90 ? -13.065 7.837 -8.366 1.00 93.62 90 SER A O 1
ATOM 723 N N . GLY A 1 91 ? -10.919 7.411 -7.916 1.00 91.56 91 GLY A N 1
ATOM 724 C CA . GLY A 1 91 ? -10.376 8.366 -8.879 1.00 91.56 91 GLY A CA 1
ATOM 725 C C . GLY A 1 91 ? -10.448 7.901 -10.340 1.00 91.56 91 GLY A C 1
ATOM 726 O O . GLY A 1 91 ? -10.496 6.715 -10.652 1.00 91.56 91 GLY A O 1
ATOM 727 N N . LYS A 1 92 ? -10.356 8.853 -11.279 1.00 85.12 92 LYS A N 1
ATOM 728 C CA . LYS A 1 92 ? -10.365 8.573 -12.733 1.00 85.12 92 LYS A CA 1
ATOM 729 C C . LYS A 1 92 ? -9.126 7.816 -13.234 1.00 85.12 92 LYS A C 1
ATOM 731 O O . LYS A 1 92 ? -9.153 7.239 -14.313 1.00 85.12 92 LYS A O 1
ATOM 736 N N . SER A 1 93 ? -8.026 7.844 -12.482 1.00 84.69 93 SER A N 1
ATOM 737 C CA . SER A 1 93 ? -6.743 7.232 -12.859 1.00 84.69 93 SER A CA 1
ATOM 738 C C . SER A 1 93 ? -6.641 5.744 -12.507 1.00 84.69 93 SER A C 1
ATOM 740 O O . SER A 1 93 ? -5.591 5.131 -12.722 1.00 84.69 93 SER A O 1
ATOM 742 N N . VAL A 1 94 ? -7.711 5.157 -11.966 1.00 92.94 94 VAL A N 1
ATOM 743 C CA . VAL A 1 94 ? -7.746 3.762 -11.533 1.00 92.94 94 VAL A CA 1
ATOM 744 C C . VAL A 1 94 ? -7.681 2.839 -12.739 1.00 92.94 94 VAL A C 1
ATOM 746 O O . VAL A 1 94 ? -8.475 2.921 -13.675 1.00 92.94 94 VAL A O 1
ATOM 749 N N . ARG A 1 95 ? -6.728 1.914 -12.702 1.00 92.31 95 ARG A N 1
ATOM 750 C CA . ARG A 1 95 ? -6.524 0.907 -13.741 1.00 92.31 95 ARG A CA 1
ATOM 751 C C . ARG A 1 95 ? -7.098 -0.426 -13.291 1.00 92.31 95 ARG A C 1
ATOM 753 O O . ARG A 1 95 ? -7.011 -0.790 -12.119 1.00 92.31 95 ARG A O 1
ATOM 760 N N . ARG A 1 96 ? -7.649 -1.191 -14.234 1.00 91.31 96 ARG A N 1
ATOM 761 C CA . ARG A 1 96 ? -8.075 -2.575 -13.992 1.00 91.31 96 ARG A CA 1
ATOM 762 C C . ARG A 1 96 ? -6.977 -3.536 -14.428 1.00 91.31 96 ARG A C 1
ATOM 764 O O . ARG A 1 96 ? -6.592 -3.551 -15.590 1.00 91.31 96 ARG A O 1
ATOM 771 N N . ILE A 1 97 ? -6.493 -4.348 -13.495 1.00 86.62 97 ILE A N 1
ATOM 772 C CA . ILE A 1 97 ? -5.437 -5.339 -13.721 1.00 86.62 97 ILE A CA 1
ATOM 773 C C . ILE A 1 97 ? -6.000 -6.761 -13.867 1.00 86.62 97 ILE A C 1
ATOM 775 O O . ILE A 1 97 ? -7.043 -7.121 -13.308 1.00 86.62 97 ILE A O 1
ATOM 779 N N . GLY A 1 98 ? -5.284 -7.587 -14.633 1.00 81.44 98 GLY A N 1
ATOM 780 C CA . GLY A 1 98 ? -5.622 -8.987 -14.906 1.00 81.44 98 GLY A CA 1
ATOM 781 C C . GLY A 1 98 ? -6.783 -9.181 -15.888 1.00 81.44 98 GLY A C 1
ATOM 782 O O . GLY A 1 98 ? -7.453 -8.230 -16.285 1.00 81.44 98 GLY A O 1
ATOM 783 N N . ARG A 1 99 ? -7.047 -10.438 -16.261 1.00 75.25 99 ARG A N 1
ATOM 784 C CA . ARG A 1 99 ? -8.179 -10.829 -17.120 1.00 75.25 99 ARG A CA 1
ATOM 785 C C . ARG A 1 99 ? -9.506 -10.738 -16.347 1.00 75.25 99 ARG A C 1
ATOM 787 O O . ARG A 1 99 ? -9.521 -11.071 -15.158 1.00 75.25 99 ARG A O 1
ATOM 794 N N . PRO A 1 100 ? -10.625 -10.322 -16.973 1.00 61.06 100 PRO A N 1
ATOM 795 C CA . PRO A 1 100 ? -11.947 -10.483 -16.383 1.00 61.06 100 PRO A CA 1
ATOM 796 C C . PRO A 1 100 ? -12.185 -11.936 -15.994 1.00 61.06 100 PRO A C 1
ATOM 798 O O . PRO A 1 100 ? -12.260 -12.806 -16.854 1.00 61.06 100 PRO A O 1
ATOM 801 N N . LYS A 1 101 ? -12.255 -12.208 -14.688 1.00 57.88 101 LYS A N 1
ATOM 802 C CA . LYS A 1 101 ? -12.873 -13.443 -14.215 1.00 57.88 101 LYS A CA 1
ATOM 803 C C . LYS A 1 101 ? -14.379 -13.238 -14.345 1.00 57.88 101 LYS A C 1
ATOM 805 O O . LYS A 1 101 ? -14.884 -12.226 -13.856 1.00 57.88 101 LYS A O 1
ATOM 810 N N . GLY A 1 102 ? -15.047 -14.151 -15.050 1.00 51.88 102 GLY A N 1
ATOM 811 C CA . GLY A 1 102 ? -16.508 -14.206 -15.101 1.00 51.88 102 GLY A CA 1
ATOM 812 C C . GLY A 1 102 ? -17.093 -14.273 -13.690 1.00 51.88 102 GLY A C 1
ATOM 813 O O . GLY A 1 102 ? -16.382 -14.647 -12.752 1.00 51.88 102 GLY A O 1
ATOM 814 N N . LYS A 1 103 ? -18.355 -13.853 -13.537 1.00 45.91 103 LYS A N 1
ATOM 815 C CA . LYS A 1 103 ? -19.072 -13.886 -12.256 1.00 45.91 103 LYS A CA 1
ATOM 816 C C . LYS A 1 103 ? -18.902 -15.274 -11.629 1.00 45.91 103 LYS A C 1
ATOM 818 O O . LYS A 1 103 ? -19.304 -16.267 -12.225 1.00 45.91 103 LYS A O 1
ATOM 823 N N . VAL A 1 104 ? -18.267 -15.334 -10.461 1.00 56.28 104 VAL A N 1
ATOM 824 C CA . VAL A 1 104 ? -18.319 -16.534 -9.627 1.00 56.28 104 VAL A CA 1
ATOM 825 C C . VAL A 1 104 ? -19.651 -16.427 -8.907 1.00 56.28 104 VAL A C 1
ATOM 827 O O . VAL A 1 104 ? -19.807 -15.604 -8.011 1.00 56.28 104 VAL A O 1
ATOM 830 N N . GLU A 1 105 ? -20.639 -17.145 -9.420 1.00 50.66 105 GLU A N 1
ATOM 831 C CA . GLU A 1 105 ? -21.934 -17.301 -8.776 1.00 50.66 105 GLU A CA 1
ATOM 832 C C . GLU A 1 105 ? -21.706 -18.146 -7.519 1.00 50.66 105 GLU A C 1
ATOM 834 O O . GLU A 1 105 ? -21.212 -19.273 -7.607 1.00 50.66 105 GLU A O 1
ATOM 839 N N . ASN A 1 106 ? -21.965 -17.566 -6.346 1.00 53.00 106 ASN A N 1
ATOM 840 C CA . ASN A 1 106 ? -21.940 -18.295 -5.084 1.00 53.00 106 ASN A CA 1
ATOM 841 C C . ASN A 1 106 ? -23.109 -19.282 -5.113 1.00 53.00 106 ASN A C 1
ATOM 843 O O . ASN A 1 106 ? -24.229 -18.916 -4.772 1.00 53.00 106 ASN A O 1
ATOM 847 N N . LYS A 1 107 ? -22.874 -20.510 -5.578 1.00 60.78 107 LYS A N 1
ATOM 848 C CA . LYS A 1 107 ? -23.840 -21.590 -5.385 1.00 60.78 107 LYS A CA 1
ATOM 849 C C . LYS A 1 107 ? -23.776 -21.977 -3.913 1.00 60.78 107 LYS A C 1
ATOM 851 O O . LYS A 1 107 ? -22.707 -22.368 -3.440 1.00 60.78 107 LYS A O 1
ATOM 856 N N . GLU A 1 108 ? -24.886 -21.792 -3.205 1.00 66.44 108 GLU A N 1
ATOM 857 C CA . GLU A 1 108 ? -25.072 -22.308 -1.849 1.00 66.44 108 GLU A CA 1
ATOM 858 C C . GLU A 1 108 ? -24.686 -23.797 -1.824 1.00 66.44 108 GLU A C 1
ATOM 860 O O . GLU A 1 108 ? -24.930 -24.503 -2.813 1.00 66.44 108 GLU A O 1
ATOM 865 N N . PRO A 1 109 ? -24.005 -24.273 -0.766 1.00 60.38 109 PRO A N 1
ATOM 866 C CA . PRO A 1 109 ? -23.623 -25.672 -0.677 1.00 60.38 109 PRO A CA 1
ATOM 867 C C . PRO A 1 109 ? -24.895 -26.513 -0.734 1.00 60.38 109 PRO A C 1
ATOM 869 O O . PRO A 1 109 ? -25.778 -26.380 0.104 1.00 60.38 109 PRO A O 1
ATOM 872 N N . MET A 1 110 ? -24.990 -27.333 -1.777 1.00 63.31 110 MET A N 1
ATOM 873 C CA . MET A 1 110 ? -26.112 -28.227 -2.006 1.00 63.31 110 MET A CA 1
ATOM 874 C C . MET A 1 110 ? -26.254 -29.158 -0.799 1.00 63.31 110 MET A C 1
ATOM 876 O O . MET A 1 110 ? -25.407 -30.030 -0.594 1.00 63.31 110 MET A O 1
ATOM 880 N N . GLU A 1 111 ? -27.285 -28.938 0.017 1.00 49.78 111 GLU A N 1
ATOM 881 C CA . GLU A 1 111 ? -27.691 -29.887 1.048 1.00 49.78 111 GLU A CA 1
ATOM 882 C C . GLU A 1 111 ? -28.238 -31.129 0.341 1.00 49.78 111 GLU A C 1
ATOM 884 O O . GLU A 1 111 ? -29.238 -31.078 -0.375 1.00 49.78 111 GLU A O 1
ATOM 889 N N . TRP A 1 112 ? -27.522 -32.242 0.475 1.00 66.94 112 TRP A N 1
ATOM 890 C CA . TRP A 1 112 ? -27.983 -33.541 0.005 1.00 66.94 112 TRP A CA 1
ATOM 891 C C . TRP A 1 112 ? -28.941 -34.104 1.061 1.00 66.94 112 TRP A C 1
ATOM 893 O O . TRP A 1 112 ? -28.484 -34.551 2.113 1.00 66.94 112 TRP A O 1
ATOM 903 N N . HIS A 1 113 ? -30.248 -34.033 0.795 1.00 58.69 113 HIS A N 1
ATOM 904 C CA . HIS A 1 113 ? -31.258 -34.842 1.487 1.00 58.69 113 HIS A CA 1
ATOM 905 C C . HIS A 1 113 ? -31.280 -36.270 0.942 1.00 58.69 113 HIS A C 1
ATOM 907 O O . HIS A 1 113 ? -31.128 -36.430 -0.293 1.00 58.69 113 HIS A O 1
#

Organism: Zea mays (NCBI:txid4577)